Protein AF-A0A9E4BF92-F1 (afdb_monomer_lite)

Radius of gyration: 32.18 Å; chains: 1; bounding box: 69×62×88 Å

Secondary structure (DSSP, 8-state):
--TTTTHHHHHHHHHHHHHHHHHHHHTT----SSSHHHHHHHHHHH-SS-SSSEETTT-TT-HHHHHHH-SS-SSEE-GGGTS----------TTGGGTT-PPPTTPPPPP-EEEETTEEEEEEEGGGGTTTS----------

pLDDT: mean 71.14, std 16.0, range [42.53, 89.69]

Structure (mmCIF, N/CA/C/O backbone):
data_AF-A0A9E4BF92-F1
#
_entry.id   AF-A0A9E4BF92-F1
#
loop_
_atom_site.group_PDB
_atom_site.id
_atom_site.type_symbol
_atom_site.label_atom_id
_atom_site.label_alt_id
_atom_site.label_comp_id
_atom_site.label_asym_id
_atom_site.label_entity_id
_atom_site.label_seq_id
_atom_site.pdbx_PDB_ins_code
_atom_site.Cartn_x
_atom_site.Cartn_y
_atom_site.Cartn_z
_atom_site.occupancy
_atom_site.B_iso_or_equiv
_atom_site.auth_seq_id
_atom_site.auth_comp_id
_atom_site.auth_asym_id
_atom_site.auth_atom_id
_atom_site.pdbx_PDB_model_num
ATOM 1 N N . MET A 1 1 ? -40.062 -44.541 51.521 1.00 47.69 1 MET A N 1
ATOM 2 C CA . MET A 1 1 ? -38.608 -44.287 51.650 1.00 47.69 1 MET A CA 1
ATOM 3 C C . MET A 1 1 ? -37.939 -44.064 50.274 1.00 47.69 1 MET A C 1
ATOM 5 O O . MET A 1 1 ? -36.895 -44.632 50.015 1.00 47.69 1 MET A O 1
ATOM 9 N N . ILE A 1 2 ? -38.533 -43.262 49.364 1.00 48.50 2 ILE A N 1
ATOM 10 C CA . ILE A 1 2 ? -38.056 -43.114 47.957 1.00 48.50 2 ILE A CA 1
ATOM 11 C C . ILE A 1 2 ? -37.863 -41.632 47.539 1.00 48.50 2 ILE A C 1
ATOM 13 O O . ILE A 1 2 ? -37.319 -41.336 46.482 1.00 48.50 2 ILE A O 1
ATOM 17 N N . ARG A 1 3 ? -38.213 -40.654 48.388 1.00 45.03 3 ARG A N 1
ATOM 18 C CA . ARG A 1 3 ? -38.127 -39.218 48.039 1.00 45.03 3 ARG A CA 1
ATOM 19 C C . ARG A 1 3 ? -36.751 -38.567 48.244 1.00 45.03 3 ARG A C 1
ATOM 21 O O . ARG A 1 3 ? -36.560 -37.437 47.820 1.00 45.03 3 ARG A O 1
ATOM 28 N N . PHE A 1 4 ? -35.785 -39.280 48.825 1.00 42.66 4 PHE A N 1
ATOM 29 C CA . PHE A 1 4 ? -34.439 -38.748 49.085 1.00 42.66 4 PHE A CA 1
ATOM 30 C C . PHE A 1 4 ? -33.448 -38.952 47.925 1.00 42.66 4 PHE A C 1
ATOM 32 O O . PHE A 1 4 ? -32.479 -38.210 47.808 1.00 42.66 4 PHE A O 1
ATOM 39 N N . PHE A 1 5 ? -33.701 -39.908 47.023 1.00 45.22 5 PHE A N 1
ATOM 40 C CA . PHE A 1 5 ? -32.752 -40.265 45.956 1.00 45.22 5 PHE A CA 1
ATOM 41 C C . PHE A 1 5 ? -32.860 -39.409 44.683 1.00 45.22 5 PHE A C 1
ATOM 43 O O . PHE A 1 5 ? -31.937 -39.404 43.872 1.00 45.22 5 PHE A O 1
ATOM 50 N N . HIS A 1 6 ? -33.955 -38.662 44.502 1.00 46.09 6 HIS A N 1
ATOM 51 C CA . HIS A 1 6 ? -34.144 -37.797 43.328 1.00 46.09 6 HIS A CA 1
ATOM 52 C C . HIS A 1 6 ? -33.484 -36.418 43.477 1.00 46.09 6 HIS A C 1
ATOM 54 O O . HIS A 1 6 ? -33.085 -35.819 42.483 1.00 46.09 6 HIS A O 1
ATOM 60 N N . CYS A 1 7 ? -33.308 -35.937 44.711 1.00 42.53 7 CYS A N 1
ATOM 61 C CA . CYS A 1 7 ? -32.699 -34.631 44.979 1.00 42.53 7 CYS A CA 1
ATOM 62 C C . CYS A 1 7 ? -31.172 -34.645 44.757 1.00 42.53 7 CYS A C 1
ATOM 64 O O . CYS A 1 7 ? -30.584 -33.642 44.367 1.00 42.53 7 CYS A O 1
ATOM 66 N N . LEU A 1 8 ? -30.531 -35.809 44.926 1.00 45.72 8 LEU A N 1
ATOM 67 C CA . LEU A 1 8 ? -29.076 -35.955 44.807 1.00 45.72 8 LEU A CA 1
ATOM 68 C C . LEU A 1 8 ? -28.586 -36.166 43.359 1.00 45.72 8 LEU A C 1
ATOM 70 O O . LEU A 1 8 ? -27.411 -35.961 43.077 1.00 45.72 8 LEU A O 1
ATOM 74 N N . ARG A 1 9 ? -29.466 -36.569 42.428 1.00 50.75 9 ARG A N 1
ATOM 75 C CA . ARG A 1 9 ? -29.106 -36.772 41.009 1.00 50.75 9 ARG A CA 1
ATOM 76 C C . ARG A 1 9 ? -29.221 -35.508 40.151 1.00 50.75 9 ARG A C 1
ATOM 78 O O . ARG A 1 9 ? -28.502 -35.406 39.163 1.00 50.75 9 ARG A O 1
ATOM 85 N N . LEU A 1 10 ? -30.066 -34.544 40.530 1.00 50.16 10 LEU A N 1
ATOM 86 C CA . LEU A 1 10 ? -30.192 -33.272 39.804 1.00 50.16 10 LEU A CA 1
ATOM 87 C C . LEU A 1 10 ? -28.998 -32.331 40.033 1.00 50.16 10 LEU A C 1
ATOM 89 O O . LEU A 1 10 ? -28.633 -31.590 39.124 1.00 50.16 10 LEU A O 1
ATOM 93 N N . SER A 1 11 ? -28.362 -32.373 41.209 1.00 55.19 11 SER A N 1
ATOM 94 C CA . SER A 1 11 ? -27.211 -31.510 41.502 1.00 55.19 11 SER A CA 1
ATOM 95 C C . SER A 1 11 ? -25.978 -31.907 40.685 1.00 55.19 11 SER A C 1
ATOM 97 O O . SER A 1 11 ? -25.337 -31.045 40.095 1.00 55.19 11 SER A O 1
ATOM 99 N N . ALA A 1 12 ? -25.680 -33.203 40.562 1.00 55.03 12 ALA A N 1
ATOM 100 C CA . ALA A 1 12 ? -24.482 -33.682 39.870 1.00 55.03 12 ALA A CA 1
ATOM 101 C C . ALA A 1 12 ? -24.448 -33.331 38.367 1.00 55.03 12 ALA A C 1
ATOM 103 O O . ALA A 1 12 ? -23.385 -33.021 37.836 1.00 55.03 12 ALA A O 1
ATOM 104 N N . ILE A 1 13 ? -25.600 -33.330 37.684 1.00 58.78 13 ILE A N 1
ATOM 105 C CA . ILE A 1 13 ? -25.685 -33.019 36.245 1.00 58.78 13 ILE A CA 1
ATOM 106 C C . ILE A 1 13 ? -25.477 -31.516 35.990 1.00 58.78 13 ILE A C 1
ATOM 108 O O . ILE A 1 13 ? -24.802 -31.146 35.030 1.00 58.78 13 ILE A O 1
ATOM 112 N N . ALA A 1 14 ? -25.973 -30.652 36.883 1.00 56.19 14 ALA A N 1
ATOM 113 C CA . ALA A 1 14 ? -25.788 -29.202 36.784 1.00 56.19 14 ALA A CA 1
ATOM 114 C C . ALA A 1 14 ? -24.321 -28.766 36.980 1.00 56.19 14 ALA A C 1
ATOM 116 O O . ALA A 1 14 ? -23.873 -27.801 36.364 1.00 56.19 14 ALA A O 1
ATOM 117 N N . PHE A 1 15 ? -23.538 -29.485 37.792 1.00 55.38 15 PHE A N 1
ATOM 118 C CA . PHE A 1 15 ? -22.118 -29.167 37.998 1.00 55.38 15 PHE A CA 1
ATOM 119 C C . PHE A 1 15 ? -21.231 -29.554 36.806 1.00 55.38 15 PHE A C 1
ATOM 121 O O . PHE A 1 15 ? -20.287 -28.831 36.485 1.00 55.38 15 PHE A O 1
ATOM 128 N N . VAL A 1 16 ? -21.548 -30.649 36.108 1.00 60.41 16 VAL A N 1
ATOM 129 C CA . VAL A 1 16 ? -20.784 -31.083 34.924 1.00 60.41 16 VAL A CA 1
ATOM 130 C C . VAL A 1 16 ? -21.014 -30.139 33.738 1.00 60.41 16 VAL A C 1
ATOM 132 O O . VAL A 1 16 ? -20.064 -29.821 33.026 1.00 60.41 16 VAL A O 1
ATOM 135 N N . SER A 1 17 ? -22.229 -29.607 33.553 1.00 60.22 17 SER A N 1
ATOM 136 C CA . SER A 1 17 ? -22.501 -28.639 32.478 1.00 60.22 17 SER A CA 1
ATOM 137 C C . SER A 1 17 ? -21.774 -27.305 32.673 1.00 60.22 17 SER A C 1
ATOM 139 O O . SER A 1 17 ? -21.301 -26.717 31.702 1.00 60.22 17 SER A O 1
ATOM 141 N N . ILE A 1 18 ? -21.631 -26.841 33.919 1.00 60.59 18 ILE A N 1
ATOM 142 C CA . ILE A 1 18 ? -20.922 -25.590 34.246 1.00 60.59 18 ILE A CA 1
ATOM 143 C C . ILE A 1 18 ? -19.413 -25.719 33.973 1.00 60.59 18 ILE A C 1
ATOM 145 O O . ILE A 1 18 ? -18.794 -24.773 33.490 1.00 60.59 18 ILE A O 1
ATOM 149 N N . MET A 1 19 ? -18.829 -26.895 34.217 1.00 58.06 19 MET A N 1
ATOM 150 C CA . MET A 1 19 ? -17.405 -27.156 33.962 1.00 58.06 19 MET A CA 1
ATOM 151 C C . MET A 1 19 ? -17.067 -27.295 32.469 1.00 58.06 19 MET A C 1
ATOM 153 O O . MET A 1 19 ? -15.952 -26.989 32.061 1.00 58.06 19 MET A O 1
ATOM 157 N N . ILE A 1 20 ? -18.019 -27.711 31.627 1.00 58.69 20 ILE A N 1
ATOM 158 C CA . ILE A 1 20 ? -17.803 -27.795 30.171 1.00 58.69 20 ILE A CA 1
ATOM 159 C C . ILE A 1 20 ? -17.969 -26.416 29.509 1.00 58.69 20 ILE A C 1
ATOM 161 O O . ILE A 1 20 ? -17.192 -26.073 28.617 1.00 58.69 20 ILE A O 1
ATOM 165 N N . LEU A 1 21 ? -18.912 -25.584 29.978 1.00 53.78 21 LEU A N 1
ATOM 166 C CA . LEU A 1 21 ? -19.039 -24.189 29.528 1.00 53.78 21 LEU A CA 1
ATOM 167 C C . LEU A 1 21 ? -17.815 -23.339 29.900 1.00 53.78 21 LEU A C 1
ATOM 169 O O . LEU A 1 21 ? -17.412 -22.484 29.113 1.00 53.78 21 LEU A O 1
ATOM 173 N N . SER A 1 22 ? -17.188 -23.581 31.055 1.00 55.59 22 SER A N 1
ATOM 174 C CA . SER A 1 22 ? -15.971 -22.856 31.434 1.00 55.59 22 SER A CA 1
ATOM 175 C C . SER A 1 22 ? -14.766 -23.254 30.575 1.00 55.59 22 SER A C 1
ATOM 177 O O . SER A 1 22 ? -14.014 -22.370 30.173 1.00 55.59 22 SER A O 1
ATOM 179 N N . SER A 1 23 ? -14.616 -24.533 30.204 1.00 50.97 23 SER A N 1
ATOM 180 C CA . SER A 1 23 ? -13.563 -24.981 29.277 1.00 50.97 23 SER A CA 1
ATOM 181 C C . SER A 1 23 ? -13.755 -24.476 27.844 1.00 50.97 23 SER A C 1
ATOM 183 O O . SER A 1 23 ? -12.768 -24.112 27.209 1.00 50.97 23 SER A O 1
ATOM 185 N N . PHE A 1 24 ? -14.994 -24.382 27.344 1.00 51.22 24 PHE A N 1
ATOM 186 C CA . PHE A 1 24 ? -15.267 -23.741 26.048 1.00 51.22 24 PHE A CA 1
ATOM 187 C C . PHE A 1 24 ? -15.016 -22.224 26.085 1.00 51.22 24 PHE A C 1
ATOM 189 O O . PHE A 1 24 ? -14.568 -21.652 25.096 1.00 51.22 24 PHE A O 1
ATOM 196 N N . CYS A 1 25 ? -15.227 -21.575 27.236 1.00 46.66 25 CYS A N 1
ATOM 197 C CA . CYS A 1 25 ? -14.964 -20.145 27.418 1.00 46.66 25 CYS A CA 1
ATOM 198 C C . CYS A 1 25 ? -13.477 -19.819 27.679 1.00 46.66 25 CYS A C 1
ATOM 200 O O . CYS A 1 25 ? -13.057 -18.676 27.495 1.00 46.66 25 CYS A O 1
ATOM 202 N N . TYR A 1 26 ? -12.661 -20.795 28.098 1.00 46.62 26 TYR A N 1
ATOM 203 C CA . TYR A 1 26 ? -11.237 -20.575 28.389 1.00 46.62 26 TYR A CA 1
ATOM 204 C C . TYR A 1 26 ? -10.349 -20.571 27.133 1.00 46.62 26 TYR A C 1
ATOM 206 O O . TYR A 1 26 ? -9.211 -20.112 27.180 1.00 46.62 26 TYR A O 1
ATOM 214 N N . ALA A 1 27 ? -10.864 -21.046 25.997 1.00 47.00 27 ALA A N 1
ATOM 215 C CA . ALA A 1 27 ? -10.114 -21.178 24.748 1.00 47.00 27 ALA A CA 1
ATOM 216 C C . ALA A 1 27 ? -10.077 -19.899 23.881 1.00 47.00 27 ALA A C 1
ATOM 218 O O . ALA A 1 27 ? -9.736 -19.982 22.705 1.00 47.00 27 ALA A O 1
ATOM 219 N N . GLN A 1 28 ? -10.412 -18.720 24.426 1.00 49.56 28 GLN A N 1
ATOM 220 C CA . GLN A 1 28 ? -10.478 -17.478 23.639 1.00 49.56 28 GLN A CA 1
ATOM 221 C C . GLN A 1 28 ? -9.901 -16.232 24.337 1.00 49.56 28 GLN A C 1
ATOM 223 O O . GLN A 1 28 ? -10.400 -15.124 24.175 1.00 49.56 28 GLN A O 1
ATOM 228 N N . ARG A 1 29 ? -8.821 -16.385 25.111 1.00 49.38 29 ARG A N 1
ATOM 229 C CA . ARG A 1 29 ? -8.048 -15.247 25.645 1.00 49.38 29 ARG A CA 1
ATOM 230 C C . ARG A 1 29 ? -6.552 -15.483 25.487 1.00 49.38 29 ARG A C 1
ATOM 232 O O . ARG A 1 29 ? -5.930 -15.924 26.448 1.00 49.38 29 ARG A O 1
ATOM 239 N N . ASN A 1 30 ? -5.974 -15.240 24.307 1.00 50.62 30 ASN A N 1
ATOM 240 C CA . ASN A 1 30 ? -4.519 -15.039 24.220 1.00 50.62 30 ASN A CA 1
ATOM 241 C C . ASN A 1 30 ? -4.010 -14.541 22.852 1.00 50.62 30 ASN A C 1
ATOM 243 O O . ASN A 1 30 ? -3.344 -15.296 22.151 1.00 50.62 30 ASN A O 1
ATOM 247 N N . ILE A 1 31 ? -4.253 -13.280 22.470 1.00 50.75 31 ILE A N 1
ATOM 248 C CA . ILE A 1 31 ? -3.450 -12.616 21.418 1.00 50.75 31 ILE A CA 1
ATOM 249 C C . ILE A 1 31 ? -3.323 -11.112 21.712 1.00 50.75 31 ILE A C 1
ATOM 251 O O . ILE A 1 31 ? -3.761 -10.280 20.941 1.00 50.75 31 ILE A O 1
ATOM 255 N N . GLU A 1 32 ? -2.734 -10.704 22.834 1.00 55.62 32 GLU A N 1
ATOM 256 C CA . GLU A 1 32 ? -2.508 -9.267 23.059 1.00 55.62 32 GLU A CA 1
ATOM 257 C C . GLU A 1 32 ? -1.124 -9.032 23.629 1.00 55.62 32 GLU A C 1
ATOM 259 O O . GLU A 1 32 ? -0.845 -9.297 24.793 1.00 55.62 32 GLU A O 1
ATOM 264 N N . GLY A 1 33 ? -0.211 -8.564 22.785 1.00 53.72 33 GLY A N 1
ATOM 265 C CA . GLY A 1 33 ? 1.134 -8.281 23.274 1.00 53.72 33 GLY A CA 1
ATOM 266 C C . GLY A 1 33 ? 1.981 -7.338 22.444 1.00 53.72 33 GLY A C 1
ATOM 267 O O . GLY A 1 33 ? 3.161 -7.209 22.740 1.00 53.72 33 GLY A O 1
ATOM 268 N N . ARG A 1 34 ? 1.453 -6.683 21.403 1.00 53.47 34 ARG A N 1
ATOM 269 C CA . ARG A 1 34 ? 2.226 -5.644 20.687 1.00 53.47 34 ARG A CA 1
ATOM 270 C C . ARG A 1 34 ? 1.410 -4.673 19.840 1.00 53.47 34 ARG A C 1
ATOM 272 O O . ARG A 1 34 ? 1.924 -3.607 19.528 1.00 53.47 34 ARG A O 1
ATOM 279 N N . TYR A 1 35 ? 0.172 -5.019 19.487 1.00 56.72 35 TYR A N 1
ATOM 280 C CA . TYR A 1 35 ? -0.673 -4.198 18.612 1.00 56.72 35 TYR A CA 1
ATOM 281 C C . TYR A 1 35 ? -1.760 -3.393 19.336 1.00 56.72 35 TYR A C 1
ATOM 283 O O . TYR A 1 35 ? -2.273 -2.444 18.750 1.00 56.72 35 TYR A O 1
ATOM 291 N N . ALA A 1 36 ? -2.041 -3.706 20.608 1.00 63.53 36 ALA A N 1
ATOM 292 C CA . ALA A 1 36 ? -3.048 -3.015 21.420 1.00 63.53 36 ALA A CA 1
ATOM 293 C C . ALA A 1 36 ? -2.842 -1.491 21.431 1.00 63.53 36 ALA A C 1
ATOM 295 O O . ALA A 1 36 ? -3.763 -0.745 21.153 1.00 63.53 36 ALA A O 1
ATOM 296 N N . GLN A 1 37 ? -1.597 -1.023 21.571 1.00 71.38 37 GLN A N 1
ATOM 297 C CA . GLN A 1 37 ? -1.304 0.415 21.654 1.00 71.38 37 GLN A CA 1
ATOM 298 C C . GLN A 1 37 ? -1.717 1.223 20.410 1.00 71.38 37 GLN A C 1
ATOM 300 O O . GLN A 1 37 ? -2.081 2.389 20.529 1.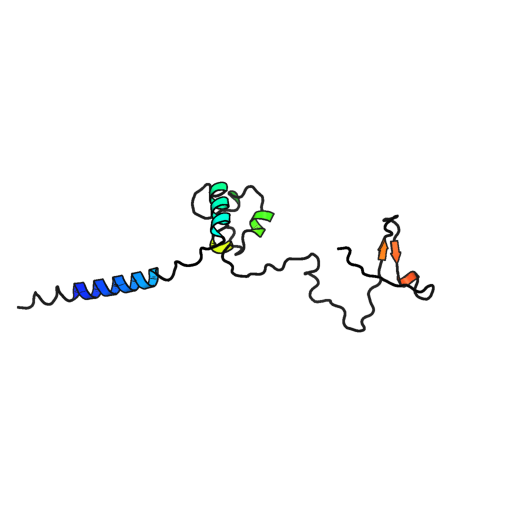00 71.38 37 GLN A O 1
ATOM 305 N N . VAL A 1 38 ? -1.629 0.640 19.207 1.00 77.75 38 VAL A N 1
ATOM 306 C CA . VAL A 1 38 ? -2.029 1.330 17.966 1.00 77.75 38 VAL A CA 1
ATOM 307 C C . VAL A 1 38 ? -3.543 1.283 17.808 1.00 77.75 38 VAL A C 1
ATOM 309 O O . VAL A 1 38 ? -4.147 2.275 17.411 1.00 77.75 38 VAL A O 1
ATOM 312 N N . TRP A 1 39 ? -4.142 0.142 18.140 1.00 83.62 39 TRP A N 1
ATOM 313 C CA . TRP A 1 39 ? -5.583 -0.056 18.108 1.00 83.62 39 TRP A CA 1
ATOM 314 C C . TRP A 1 39 ? -6.313 0.880 19.079 1.00 83.62 39 TRP A C 1
ATOM 316 O O . TRP A 1 39 ? -7.206 1.605 18.649 1.00 83.62 39 TRP A O 1
ATOM 326 N N . ASP A 1 40 ? -5.855 0.961 20.329 1.00 84.94 40 ASP A N 1
ATOM 327 C CA . ASP A 1 40 ? -6.424 1.826 21.369 1.00 84.94 40 ASP A CA 1
ATOM 328 C C . ASP A 1 40 ? -6.447 3.295 20.924 1.00 84.94 40 ASP A C 1
ATOM 330 O O . ASP A 1 40 ? -7.465 3.972 21.043 1.00 84.94 40 ASP A O 1
ATOM 334 N N . PHE A 1 41 ? -5.352 3.771 20.319 1.00 84.50 41 PHE A N 1
ATOM 335 C CA . PHE A 1 41 ? -5.267 5.133 19.789 1.00 84.50 41 PHE A CA 1
ATOM 336 C C . PHE A 1 41 ? -6.221 5.383 18.611 1.00 84.50 41 PHE A C 1
ATOM 338 O O . PHE A 1 41 ? -6.730 6.493 18.450 1.00 84.50 41 PHE A O 1
ATOM 345 N N . LEU A 1 42 ? -6.433 4.389 17.742 1.00 85.19 42 LEU A N 1
ATOM 346 C CA . LEU A 1 42 ? -7.370 4.527 16.627 1.00 85.19 42 LEU A CA 1
ATOM 347 C C . LEU A 1 42 ? -8.814 4.574 17.126 1.00 85.19 42 LEU A C 1
ATOM 349 O O . LEU A 1 42 ? -9.559 5.445 16.688 1.00 85.19 42 LEU A O 1
ATOM 353 N N . VAL A 1 43 ? -9.182 3.674 18.037 1.00 87.81 43 VAL A N 1
ATOM 354 C CA . VAL A 1 43 ? -10.527 3.611 18.622 1.00 87.81 43 VAL A CA 1
ATOM 355 C C . VAL A 1 43 ? -10.832 4.898 19.380 1.00 87.81 43 VAL A C 1
ATOM 357 O O . VAL A 1 43 ? -11.833 5.541 19.101 1.00 87.81 43 VAL A O 1
ATOM 360 N N . GLU A 1 44 ? -9.928 5.364 20.246 1.00 87.19 44 GLU A N 1
ATOM 361 C CA . GLU A 1 44 ? -10.117 6.620 20.986 1.00 87.19 44 GLU A CA 1
ATOM 362 C C . GLU A 1 44 ? -10.359 7.826 20.064 1.00 87.19 44 GLU A C 1
ATOM 364 O O . GLU A 1 44 ? -11.063 8.768 20.429 1.00 87.19 44 GLU A O 1
ATOM 369 N N . LYS A 1 45 ? -9.770 7.802 18.867 1.00 87.69 45 LYS A N 1
ATOM 370 C CA . LYS A 1 45 ? -9.810 8.929 17.942 1.00 87.69 45 LYS A CA 1
ATOM 371 C C . LYS A 1 45 ? -10.958 8.883 16.933 1.00 87.69 45 LYS A C 1
ATOM 373 O O . LYS A 1 45 ? -11.387 9.951 16.509 1.00 87.69 45 LYS A O 1
ATOM 378 N N . TYR A 1 46 ? -11.380 7.696 16.507 1.00 86.88 46 TYR A N 1
ATOM 379 C CA . TYR A 1 46 ? -12.295 7.521 15.373 1.00 86.88 46 TYR A CA 1
ATOM 380 C C . TYR A 1 46 ? -13.562 6.732 15.715 1.00 86.88 46 TYR A C 1
ATOM 382 O O . TYR A 1 46 ? -14.533 6.843 14.981 1.00 86.88 46 TYR A O 1
ATOM 390 N N . ASP A 1 47 ? -13.593 5.954 16.800 1.00 87.50 47 ASP A N 1
ATOM 391 C CA . ASP A 1 47 ? -14.788 5.198 17.197 1.00 87.50 47 ASP A CA 1
ATOM 392 C C . ASP A 1 47 ? -15.797 6.122 17.909 1.00 87.50 47 ASP A C 1
ATOM 394 O O . ASP A 1 47 ? -15.853 6.211 19.141 1.00 87.50 47 ASP A O 1
ATOM 398 N N . GLU A 1 48 ? -16.572 6.874 17.120 1.00 86.69 48 GLU A N 1
ATOM 399 C CA . GLU A 1 48 ? -17.598 7.789 17.632 1.00 86.69 48 GLU A CA 1
ATOM 400 C C . GLU A 1 48 ? -18.757 7.042 18.301 1.00 86.69 48 GLU A C 1
ATOM 402 O O . GLU A 1 48 ? -19.296 7.494 19.320 1.00 86.69 48 GLU A O 1
ATOM 407 N N . ASN A 1 49 ? -19.141 5.894 17.737 1.00 86.31 49 ASN A N 1
ATOM 408 C CA . ASN A 1 49 ? -20.297 5.122 18.178 1.00 86.31 49 ASN A CA 1
ATOM 409 C C . ASN A 1 49 ? -19.975 4.137 19.330 1.00 86.31 49 ASN A C 1
ATOM 411 O O . ASN A 1 49 ? -20.898 3.647 19.989 1.00 86.31 49 ASN A O 1
ATOM 415 N N . LYS A 1 50 ? -18.685 3.918 19.625 1.00 85.62 50 LYS A N 1
ATOM 416 C CA . LYS A 1 50 ? -18.140 3.060 20.692 1.00 85.62 50 LYS A CA 1
ATOM 417 C C . LYS A 1 50 ? -18.533 1.595 20.572 1.00 85.62 50 LYS A C 1
ATOM 419 O O . LYS A 1 50 ? -18.741 0.917 21.584 1.00 85.62 50 LYS A O 1
ATOM 424 N N . ASP A 1 51 ? -18.663 1.102 19.351 1.00 84.38 51 ASP A N 1
ATOM 425 C CA . ASP A 1 51 ? -19.024 -0.283 19.079 1.00 84.38 51 ASP A CA 1
ATOM 426 C C . ASP A 1 51 ? -17.803 -1.212 18.941 1.00 84.38 51 ASP A C 1
ATOM 428 O O . ASP A 1 51 ? -17.972 -2.425 18.762 1.00 84.38 51 ASP A O 1
ATOM 432 N N . GLY A 1 52 ? -16.587 -0.665 19.077 1.00 84.06 52 GLY A N 1
ATOM 433 C CA . GLY A 1 52 ? -15.338 -1.416 19.028 1.00 84.06 52 GLY A CA 1
ATOM 434 C C . GLY A 1 52 ? -14.879 -1.770 17.612 1.00 84.06 52 GLY A C 1
ATOM 435 O O . GLY A 1 52 ? -14.027 -2.648 17.457 1.00 84.06 52 GLY A O 1
ATOM 436 N N . LYS A 1 53 ? -15.426 -1.119 16.582 1.00 89.25 53 LYS A N 1
ATOM 437 C CA . LYS A 1 53 ? -14.940 -1.159 15.198 1.00 89.25 53 LYS A CA 1
ATOM 438 C C . LYS A 1 53 ? -15.018 0.242 14.594 1.00 89.25 53 LYS A C 1
ATOM 440 O O . LYS A 1 53 ? -15.827 1.057 14.996 1.00 89.25 53 LYS A O 1
ATOM 445 N N . ILE A 1 54 ? -14.161 0.530 13.619 1.00 88.31 54 ILE A N 1
ATOM 446 C CA . ILE A 1 54 ? -14.189 1.821 12.917 1.00 88.31 54 ILE A CA 1
ATOM 447 C C . ILE A 1 54 ? -14.724 1.572 11.517 1.00 88.31 54 ILE A C 1
ATOM 449 O O . ILE A 1 54 ? -14.103 0.855 10.724 1.00 88.31 54 ILE A O 1
ATOM 453 N N . SER A 1 55 ? -15.885 2.144 11.222 1.00 88.88 55 SER A N 1
ATOM 454 C CA . SER A 1 55 ? -16.466 2.129 9.886 1.00 88.88 55 SER A CA 1
ATOM 455 C C . SER A 1 55 ? -15.773 3.131 8.961 1.00 88.88 55 SER A C 1
ATOM 457 O O . SER A 1 55 ? -15.023 4.015 9.379 1.00 88.88 55 SER A O 1
ATOM 459 N N . LYS A 1 56 ? -16.027 2.994 7.660 1.00 86.19 56 LYS A N 1
ATOM 460 C CA . LYS A 1 56 ? -15.501 3.917 6.652 1.00 86.19 56 LYS A CA 1
ATOM 461 C C . LYS A 1 56 ? -15.975 5.359 6.876 1.00 86.19 56 LYS A C 1
ATOM 463 O O . LYS A 1 56 ? -15.203 6.286 6.651 1.00 86.19 56 LYS A O 1
ATOM 468 N N . ASP A 1 57 ? -17.211 5.527 7.338 1.00 86.81 57 ASP A N 1
ATOM 469 C CA . ASP A 1 57 ? -17.822 6.840 7.567 1.00 86.81 57 ASP A CA 1
ATOM 470 C C . ASP A 1 57 ? -17.218 7.548 8.793 1.00 86.81 57 ASP A C 1
ATOM 472 O O . ASP A 1 57 ? -17.128 8.771 8.819 1.00 86.81 57 ASP A O 1
ATOM 476 N N . GLU A 1 58 ? -16.726 6.777 9.764 1.00 85.00 58 GLU A N 1
ATOM 477 C CA . GLU A 1 58 ? -16.038 7.264 10.969 1.00 85.00 58 GLU A CA 1
ATOM 478 C C . GLU A 1 58 ? -14.557 7.610 10.720 1.00 85.00 58 GLU A C 1
ATOM 480 O O . GLU A 1 58 ? -13.892 8.235 11.547 1.00 85.00 58 GLU A O 1
ATOM 485 N N . TYR A 1 59 ? -14.002 7.223 9.566 1.00 86.81 59 TYR A N 1
ATOM 486 C CA . TYR A 1 59 ? -12.586 7.400 9.261 1.00 86.81 59 TYR A CA 1
ATOM 487 C C . TYR A 1 59 ? -12.314 8.591 8.328 1.00 86.81 59 TYR A C 1
ATOM 489 O O . TYR A 1 59 ? -12.172 8.464 7.112 1.00 86.81 59 TYR A O 1
ATOM 497 N N . GLU A 1 60 ? -12.105 9.769 8.915 1.00 83.56 60 GLU A N 1
ATOM 498 C CA . GLU A 1 60 ? -11.945 11.039 8.180 1.00 83.56 60 GLU A CA 1
ATOM 499 C C . GLU A 1 60 ? -10.667 11.163 7.319 1.00 83.56 60 GLU A C 1
ATOM 501 O O . GLU A 1 60 ? -10.529 12.090 6.520 1.00 83.56 60 GLU A O 1
ATOM 506 N N . ARG A 1 61 ? -9.682 10.263 7.466 1.00 78.06 61 ARG A N 1
ATOM 507 C CA . ARG A 1 61 ? -8.389 10.340 6.742 1.00 78.06 61 ARG A CA 1
ATOM 508 C C . ARG A 1 61 ? -8.439 9.808 5.303 1.00 78.06 61 ARG A C 1
ATOM 510 O O . ARG A 1 61 ? -7.410 9.815 4.621 1.00 78.06 61 ARG A O 1
ATOM 517 N N . GLY A 1 62 ? -9.610 9.366 4.849 1.00 81.88 62 GLY A N 1
ATOM 518 C CA . GLY A 1 62 ? -9.882 9.008 3.462 1.00 81.88 62 GLY A CA 1
ATOM 519 C C . GLY A 1 62 ? -9.740 7.522 3.123 1.00 81.88 62 GLY A C 1
ATOM 520 O O . GLY A 1 62 ? -8.987 6.761 3.744 1.00 81.88 62 GLY A O 1
ATOM 521 N N . ASP A 1 63 ? -10.460 7.146 2.067 1.00 81.38 63 ASP A N 1
ATOM 522 C CA . ASP A 1 63 ? -10.701 5.777 1.601 1.00 81.38 63 ASP A CA 1
ATOM 523 C C . ASP A 1 63 ? -9.432 4.975 1.306 1.00 81.38 63 ASP A C 1
ATOM 525 O O . ASP A 1 63 ? -9.359 3.787 1.613 1.00 81.38 63 ASP A O 1
ATOM 529 N N . GLU A 1 64 ? -8.409 5.607 0.727 1.00 82.25 64 GLU A N 1
ATOM 530 C CA . GLU A 1 64 ? -7.158 4.921 0.382 1.00 82.25 64 GLU A CA 1
ATOM 531 C C . GLU A 1 64 ? -6.394 4.461 1.626 1.00 82.25 64 GLU A C 1
ATOM 533 O O . GLU A 1 64 ? -5.792 3.385 1.642 1.00 82.25 64 GLU A O 1
ATOM 538 N N . THR A 1 65 ? -6.411 5.274 2.685 1.00 82.94 65 THR A N 1
ATOM 539 C CA . THR A 1 65 ? -5.746 4.938 3.947 1.00 82.94 65 THR A CA 1
ATOM 540 C C . THR A 1 65 ? -6.554 3.886 4.700 1.00 82.94 65 THR A C 1
ATOM 542 O O . THR A 1 65 ? -5.966 2.937 5.218 1.00 82.94 65 THR A O 1
ATOM 545 N N . PHE A 1 66 ? -7.885 3.993 4.679 1.00 87.44 66 PHE A N 1
ATOM 546 C CA . PHE A 1 66 ? -8.787 2.981 5.226 1.00 87.44 66 PHE A CA 1
ATOM 547 C C . PHE A 1 66 ? -8.553 1.614 4.576 1.00 87.44 66 PHE A C 1
ATOM 549 O O . PHE A 1 66 ? -8.235 0.643 5.257 1.00 87.44 66 PHE A O 1
ATOM 556 N N . ALA A 1 67 ? -8.566 1.564 3.241 1.00 85.25 67 ALA A N 1
ATOM 557 C CA . ALA A 1 67 ? -8.339 0.343 2.477 1.00 85.25 67 ALA A CA 1
ATOM 558 C C . ALA A 1 67 ? -6.947 -0.259 2.705 1.00 85.25 67 ALA A C 1
ATOM 560 O O . ALA A 1 67 ? -6.739 -1.431 2.412 1.00 85.25 67 ALA A O 1
ATOM 561 N N . ARG A 1 68 ? -5.967 0.505 3.208 1.00 83.31 68 ARG A N 1
ATOM 562 C CA . ARG A 1 68 ? -4.645 -0.014 3.606 1.00 83.31 68 ARG A CA 1
ATOM 563 C C . ARG A 1 68 ? -4.630 -0.602 5.015 1.00 83.31 68 ARG A C 1
ATOM 565 O O . ARG A 1 68 ? -3.778 -1.450 5.281 1.00 83.31 68 ARG A O 1
ATOM 572 N N . LEU A 1 69 ? -5.504 -0.126 5.896 1.00 82.94 69 LEU A N 1
ATOM 573 C CA . LEU A 1 69 ? -5.611 -0.564 7.286 1.00 82.94 69 LEU A CA 1
ATOM 574 C C . LEU A 1 69 ? -6.533 -1.777 7.426 1.00 82.94 69 LEU A C 1
ATOM 576 O O . LEU A 1 69 ? -6.178 -2.695 8.157 1.00 82.94 69 LEU A O 1
ATOM 580 N N . ASP A 1 70 ? -7.630 -1.807 6.670 1.00 86.88 70 ASP A N 1
ATOM 581 C CA . ASP A 1 70 ? -8.560 -2.933 6.579 1.00 86.88 70 ASP A CA 1
ATOM 582 C C . ASP A 1 70 ? -7.833 -4.107 5.911 1.00 86.88 70 ASP A C 1
ATOM 584 O O . ASP A 1 70 ? -7.545 -4.072 4.706 1.00 86.88 70 ASP A O 1
ATOM 588 N N . ARG A 1 71 ? -7.413 -5.105 6.694 1.00 82.56 71 ARG A N 1
ATOM 589 C CA . ARG A 1 71 ? -6.613 -6.231 6.191 1.00 82.56 71 ARG A CA 1
ATOM 590 C C . ARG A 1 71 ? -7.486 -7.385 5.745 1.00 82.56 71 ARG A C 1
ATOM 592 O O . ARG A 1 71 ? -7.108 -8.057 4.782 1.00 82.56 71 ARG A O 1
ATOM 599 N N . ASN A 1 72 ? -8.589 -7.625 6.442 1.00 82.38 72 ASN A N 1
ATOM 600 C CA . ASN A 1 72 ? -9.531 -8.692 6.126 1.00 82.38 72 ASN A CA 1
ATOM 601 C C . ASN A 1 72 ? -10.474 -8.318 4.957 1.00 82.38 72 ASN A C 1
ATOM 603 O O . ASN A 1 72 ? -10.995 -9.218 4.300 1.00 82.38 72 ASN A O 1
ATOM 607 N N . GLY A 1 73 ? -10.596 -7.030 4.620 1.00 83.75 73 GLY A N 1
ATOM 608 C CA . GLY A 1 73 ? -11.424 -6.520 3.531 1.00 83.75 73 GLY A CA 1
ATOM 609 C C . GLY A 1 73 ? -12.919 -6.533 3.844 1.00 83.75 73 GLY A C 1
ATOM 610 O O . GLY A 1 73 ? -13.716 -6.596 2.906 1.00 83.75 73 GLY A O 1
ATOM 611 N N . ASP A 1 74 ? -13.303 -6.551 5.121 1.00 83.94 74 ASP A N 1
ATOM 612 C CA . ASP A 1 74 ? -14.706 -6.611 5.538 1.00 83.94 74 ASP A CA 1
ATOM 613 C C . ASP A 1 74 ? -15.384 -5.231 5.608 1.00 83.94 74 ASP A C 1
ATOM 615 O O . ASP A 1 74 ? -16.596 -5.153 5.821 1.00 83.94 74 ASP A O 1
ATOM 619 N N . GLY A 1 75 ? -14.632 -4.153 5.352 1.00 86.62 75 GLY A N 1
ATOM 620 C CA . GLY A 1 75 ? -15.137 -2.785 5.378 1.00 86.62 75 GLY A CA 1
ATOM 621 C C . GLY A 1 75 ? -15.149 -2.148 6.768 1.00 86.62 75 GLY A C 1
ATOM 622 O O . GLY A 1 75 ? -15.693 -1.051 6.908 1.00 86.62 75 GLY A O 1
ATOM 623 N N . PHE A 1 76 ? -14.540 -2.790 7.768 1.00 88.88 76 PHE A N 1
ATOM 624 C CA . PHE A 1 76 ? -14.396 -2.286 9.130 1.00 88.88 76 PHE A CA 1
ATOM 625 C C . PHE A 1 76 ? -12.958 -2.472 9.619 1.00 88.88 76 PHE A C 1
ATOM 627 O O . PHE A 1 76 ? -12.323 -3.490 9.377 1.00 88.88 76 PHE A O 1
ATOM 634 N N . LEU A 1 77 ? -12.427 -1.494 10.355 1.00 88.31 77 LEU A N 1
ATOM 635 C CA . LEU A 1 77 ? -11.183 -1.711 11.092 1.00 88.31 77 LEU A CA 1
ATOM 636 C C . LEU A 1 77 ? -11.530 -2.341 12.430 1.00 88.31 77 LEU A C 1
ATOM 638 O O . LEU A 1 77 ? -12.298 -1.767 13.200 1.00 88.31 77 LEU A O 1
ATOM 642 N N . THR A 1 78 ? -10.943 -3.498 12.704 1.00 87.31 78 THR A N 1
ATOM 643 C CA . THR A 1 78 ? -11.094 -4.254 13.947 1.00 87.31 78 THR A CA 1
ATOM 644 C C . THR A 1 78 ? -9.727 -4.601 14.532 1.00 87.31 78 THR A C 1
ATOM 646 O O . THR A 1 78 ? -8.694 -4.521 13.862 1.00 87.31 78 THR A O 1
ATOM 649 N N . GLN A 1 79 ? -9.693 -5.050 15.786 1.00 83.44 79 GLN A N 1
ATOM 650 C CA . GLN A 1 79 ? -8.461 -5.542 16.409 1.00 83.44 79 GLN A CA 1
ATOM 651 C C . GLN A 1 79 ? -7.828 -6.704 15.612 1.00 83.44 79 GLN A C 1
ATOM 653 O O . GLN A 1 79 ? -6.602 -6.789 15.500 1.00 83.44 79 GLN A O 1
ATOM 658 N N . ASN A 1 80 ? -8.655 -7.530 14.959 1.00 78.75 80 ASN A N 1
ATOM 659 C CA . ASN A 1 80 ? -8.212 -8.655 14.131 1.00 78.75 80 ASN A CA 1
ATOM 660 C C . ASN A 1 80 ? -7.415 -8.220 12.886 1.00 78.75 80 ASN A C 1
ATOM 662 O O . ASN A 1 80 ? -6.601 -8.997 12.386 1.00 78.75 80 ASN A O 1
ATOM 666 N N . ASP A 1 81 ? -7.571 -6.979 12.410 1.00 81.62 81 ASP A N 1
ATOM 667 C CA . ASP A 1 81 ? -6.767 -6.438 11.303 1.00 81.62 81 ASP A CA 1
ATOM 668 C C . ASP A 1 81 ? -5.298 -6.220 11.691 1.00 81.62 81 ASP A C 1
ATOM 670 O O . ASP A 1 81 ? -4.408 -6.104 10.840 1.00 81.62 81 ASP A O 1
ATOM 674 N N . TRP A 1 82 ? -5.012 -6.221 12.991 1.00 75.88 82 TRP A N 1
ATOM 675 C CA . TRP A 1 82 ? -3.667 -6.100 13.536 1.00 75.88 82 TRP A CA 1
ATOM 676 C C . TRP A 1 82 ? -3.062 -7.454 13.911 1.00 75.88 82 TRP A C 1
ATOM 678 O O . TRP A 1 82 ? -1.836 -7.613 13.842 1.00 75.88 82 TRP A O 1
ATOM 688 N N . ASP A 1 83 ? -3.905 -8.455 14.168 1.00 68.44 83 ASP A N 1
ATOM 689 C CA . ASP A 1 83 ? -3.531 -9.832 14.481 1.00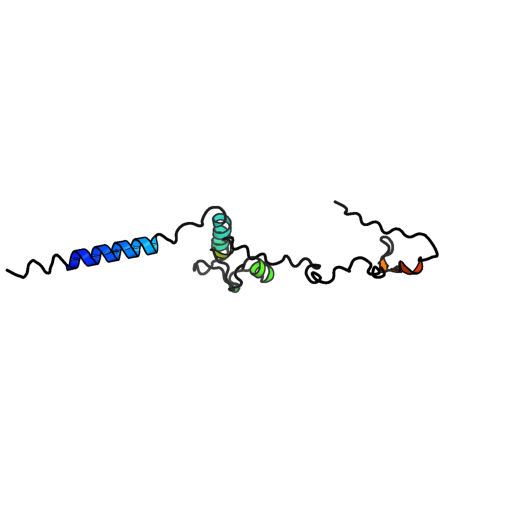 68.44 83 ASP A CA 1
ATOM 690 C C . ASP A 1 83 ? -3.144 -10.618 13.229 1.00 68.44 83 ASP A C 1
ATOM 692 O O . ASP A 1 83 ? -3.780 -11.577 12.821 1.00 68.44 83 ASP A O 1
ATOM 696 N N . GLY A 1 84 ? -2.031 -10.208 12.621 1.00 58.12 84 GLY A N 1
ATOM 697 C CA . GLY A 1 84 ? -0.985 -11.112 12.143 1.00 58.12 84 GLY A CA 1
ATOM 698 C C . GLY A 1 84 ? -1.316 -12.273 11.195 1.00 58.12 84 GLY A C 1
ATOM 699 O O . GLY A 1 84 ? -0.387 -13.028 10.894 1.00 58.12 84 GLY A O 1
ATOM 700 N N . VAL A 1 85 ? -2.528 -12.441 10.661 1.00 51.56 85 VAL A N 1
ATOM 701 C CA . VAL A 1 85 ? -2.745 -13.358 9.543 1.00 51.56 85 VAL A CA 1
ATOM 702 C C . VAL A 1 85 ? -2.039 -12.714 8.366 1.00 51.56 85 VAL A C 1
ATOM 704 O O . VAL A 1 85 ? -2.428 -11.667 7.853 1.00 51.56 85 VAL A O 1
ATOM 707 N N . ARG A 1 86 ? -0.903 -13.310 8.002 1.00 49.72 86 ARG A N 1
ATOM 708 C CA . ARG A 1 86 ? -0.010 -12.891 6.923 1.0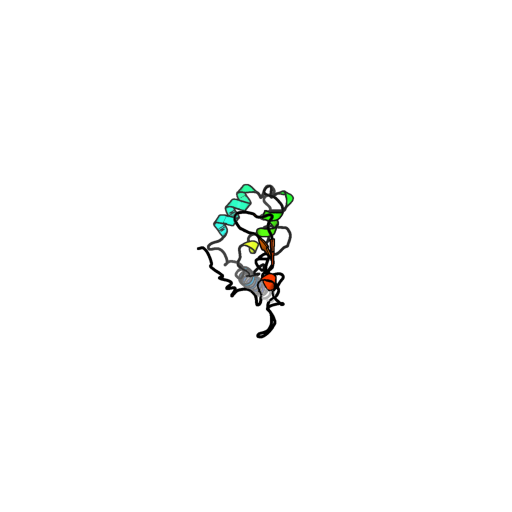0 49.72 86 ARG A CA 1
ATOM 709 C C . ARG A 1 86 ? -0.682 -13.104 5.564 1.00 49.72 86 ARG A C 1
ATOM 711 O O . ARG A 1 86 ? -0.128 -13.776 4.702 1.00 49.72 86 ARG A O 1
ATOM 718 N N . GLY A 1 87 ? -1.839 -12.497 5.337 1.00 50.25 87 GLY A N 1
ATOM 719 C CA . GLY A 1 87 ? -2.242 -12.099 4.005 1.00 50.25 87 GLY A CA 1
ATOM 720 C C . GLY A 1 87 ? -1.261 -11.022 3.582 1.00 50.25 87 GLY A C 1
ATOM 721 O O . GLY A 1 87 ? -1.481 -9.837 3.819 1.00 50.25 87 GLY A O 1
ATOM 722 N N . ARG A 1 88 ? -0.114 -11.424 3.022 1.00 49.94 88 ARG A N 1
ATOM 723 C CA . ARG A 1 88 ? 0.679 -10.515 2.202 1.00 49.94 88 ARG A CA 1
ATOM 724 C C . ARG A 1 88 ? -0.295 -10.006 1.145 1.00 49.94 88 ARG A C 1
ATOM 726 O O . ARG A 1 88 ? -0.500 -10.690 0.150 1.00 49.94 88 ARG A O 1
ATOM 733 N N . ARG A 1 89 ? -0.876 -8.817 1.327 1.00 51.09 89 ARG A N 1
ATOM 734 C CA . ARG A 1 89 ? -1.235 -8.016 0.164 1.00 51.09 89 ARG A CA 1
ATOM 735 C C . ARG A 1 89 ? 0.059 -7.957 -0.637 1.00 51.09 89 ARG A C 1
ATOM 737 O O . ARG A 1 89 ? 1.067 -7.506 -0.069 1.00 51.09 89 ARG A O 1
ATOM 744 N N . PRO A 1 90 ? 0.106 -8.500 -1.867 1.00 49.72 90 PRO A N 1
ATOM 745 C CA . PRO A 1 90 ? 1.246 -8.256 -2.721 1.00 49.72 90 PRO A CA 1
ATOM 746 C C . PRO A 1 90 ? 1.410 -6.747 -2.685 1.00 49.72 90 PRO A C 1
ATOM 748 O O . PRO A 1 90 ? 0.452 -6.009 -2.930 1.00 49.72 90 PRO A O 1
ATOM 751 N N . ARG A 1 91 ? 2.577 -6.264 -2.244 1.00 50.50 91 ARG A N 1
ATOM 752 C CA . ARG A 1 91 ? 2.926 -4.884 -2.542 1.00 50.50 91 ARG A CA 1
ATOM 753 C C . ARG A 1 91 ? 2.851 -4.862 -4.054 1.00 50.50 91 ARG A C 1
ATOM 755 O O . ARG A 1 91 ? 3.775 -5.375 -4.674 1.00 50.50 91 ARG A O 1
ATOM 762 N N . GLN A 1 92 ? 1.773 -4.319 -4.612 1.00 48.41 92 GLN A N 1
ATOM 763 C CA . GLN A 1 92 ? 1.709 -3.959 -6.014 1.00 48.41 92 GLN A CA 1
ATOM 764 C C . GLN A 1 92 ? 2.747 -2.858 -6.181 1.00 48.41 92 GLN A C 1
ATOM 766 O O . GLN A 1 92 ? 2.473 -1.663 -6.182 1.00 48.41 92 GLN A O 1
ATOM 771 N N . ARG A 1 93 ? 4.008 -3.289 -6.248 1.00 51.50 93 ARG A N 1
ATOM 772 C CA . ARG A 1 93 ? 5.052 -2.556 -6.919 1.00 51.50 93 ARG A CA 1
ATOM 773 C C . ARG A 1 93 ? 4.468 -2.321 -8.309 1.00 51.50 93 ARG A C 1
ATOM 775 O O . ARG A 1 93 ? 3.897 -3.255 -8.872 1.00 51.50 93 ARG A O 1
ATOM 782 N N . PRO A 1 94 ? 4.595 -1.130 -8.890 1.00 51.47 94 PRO A N 1
ATOM 783 C CA . PRO A 1 94 ? 4.174 -0.901 -10.268 1.00 51.47 94 PRO A CA 1
ATOM 784 C C . PRO A 1 94 ? 4.744 -1.923 -11.285 1.00 51.47 94 PRO A C 1
ATOM 786 O O . PRO A 1 94 ? 4.223 -2.015 -12.387 1.00 51.47 94 PRO A O 1
ATOM 789 N N . GLY A 1 95 ? 5.746 -2.739 -10.908 1.00 52.38 95 GLY A N 1
ATOM 790 C CA . GLY A 1 95 ? 6.254 -3.891 -11.670 1.00 52.38 95 GLY A CA 1
ATOM 791 C C . GLY A 1 95 ? 5.700 -5.287 -11.311 1.00 52.38 95 GLY A C 1
ATOM 792 O O . GLY A 1 95 ? 6.075 -6.252 -11.961 1.00 52.38 95 GLY A O 1
ATOM 793 N N . ASP A 1 96 ? 4.812 -5.437 -10.323 1.00 50.94 96 ASP A N 1
ATOM 794 C CA . ASP A 1 96 ? 4.255 -6.743 -9.898 1.00 50.94 96 ASP A CA 1
ATOM 795 C C . ASP A 1 96 ? 3.147 -7.252 -10.846 1.00 50.94 96 ASP A C 1
ATOM 797 O O . ASP A 1 96 ? 2.740 -8.406 -10.797 1.00 50.94 96 ASP A O 1
ATOM 801 N N . ARG A 1 97 ? 2.687 -6.400 -11.776 1.00 52.22 97 ARG A N 1
ATOM 802 C CA . ARG A 1 97 ? 1.826 -6.797 -12.906 1.00 52.22 97 ARG A CA 1
ATOM 803 C C . ARG A 1 97 ? 2.587 -7.521 -14.030 1.00 52.22 97 ARG A C 1
ATOM 805 O O . ARG A 1 97 ? 1.953 -7.953 -14.985 1.00 52.22 97 ARG A O 1
ATOM 812 N N . LEU A 1 98 ? 3.915 -7.640 -13.927 1.00 54.38 98 LEU A N 1
ATOM 813 C CA . LEU A 1 98 ? 4.792 -8.286 -14.916 1.00 54.38 98 LEU A CA 1
ATOM 814 C C . LEU A 1 98 ? 5.392 -9.612 -14.418 1.00 54.38 98 LEU A C 1
ATOM 816 O O . LEU A 1 98 ? 6.287 -10.159 -15.064 1.00 54.38 98 LEU A O 1
ATOM 820 N N . VAL A 1 99 ? 4.924 -10.145 -13.282 1.00 50.78 99 VAL A N 1
ATOM 821 C CA . VAL A 1 99 ? 5.319 -11.482 -12.814 1.00 50.78 99 VAL A CA 1
ATOM 822 C C . VAL A 1 99 ? 4.724 -12.515 -13.774 1.00 50.78 99 VAL A C 1
ATOM 824 O O . VAL A 1 99 ? 3.574 -12.921 -13.640 1.00 50.78 99 VAL A O 1
ATOM 827 N N . GLY A 1 100 ? 5.506 -12.869 -14.794 1.00 53.81 100 GLY A N 1
ATOM 828 C CA . GLY A 1 100 ? 5.125 -13.792 -15.864 1.00 53.81 100 GLY A CA 1
ATOM 829 C C . GLY A 1 100 ? 5.795 -13.530 -17.216 1.00 53.81 100 GLY A C 1
ATOM 830 O O . GLY A 1 100 ? 5.687 -14.377 -18.090 1.00 53.81 100 GLY A O 1
ATOM 831 N N . ILE A 1 101 ? 6.490 -12.400 -17.400 1.00 60.47 101 ILE A N 1
ATOM 832 C CA . ILE A 1 101 ? 7.190 -12.084 -18.661 1.00 60.47 101 ILE A CA 1
ATOM 833 C C . ILE A 1 101 ? 8.647 -11.707 -18.368 1.00 60.47 101 ILE A C 1
ATOM 835 O O . ILE A 1 101 ? 9.129 -10.641 -18.748 1.00 60.47 101 ILE A O 1
ATOM 839 N N . ALA A 1 102 ? 9.345 -12.546 -17.603 1.00 67.81 102 ALA A N 1
ATOM 840 C CA . ALA A 1 102 ? 10.800 -12.503 -17.656 1.00 67.81 102 ALA A CA 1
ATOM 841 C C . ALA A 1 102 ? 11.209 -13.112 -19.010 1.00 67.81 102 ALA A C 1
ATOM 843 O O . ALA A 1 102 ? 10.698 -14.188 -19.322 1.00 67.81 102 ALA A O 1
ATOM 844 N N . PRO A 1 103 ? 12.056 -12.443 -19.810 1.00 70.44 103 PRO A N 1
ATOM 845 C CA . PRO A 1 103 ? 12.507 -13.002 -21.078 1.00 70.44 103 PRO A CA 1
ATOM 846 C C . PRO A 1 103 ? 13.265 -14.311 -20.832 1.00 70.44 103 PRO A C 1
ATOM 848 O O . PRO A 1 103 ? 14.040 -14.399 -19.872 1.00 70.44 103 PRO A O 1
ATOM 851 N N . GLU A 1 104 ? 13.035 -15.325 -21.664 1.00 81.19 104 GLU A N 1
ATOM 852 C CA . GLU A 1 104 ? 13.811 -16.564 -21.612 1.00 81.19 104 GLU A CA 1
ATOM 853 C C . GLU A 1 104 ? 15.291 -16.298 -21.951 1.00 81.19 104 GLU A C 1
ATOM 855 O O . GLU A 1 104 ? 15.643 -15.360 -22.676 1.00 81.19 104 GLU A O 1
ATOM 860 N N . GLU A 1 105 ? 16.197 -17.116 -21.408 1.00 76.88 105 GLU A N 1
ATOM 861 C CA . GLU A 1 105 ? 17.623 -17.008 -21.723 1.00 76.88 105 GLU A CA 1
ATOM 862 C C . GLU A 1 105 ? 17.848 -17.189 -23.233 1.00 76.88 105 GLU A C 1
ATOM 864 O O . GLU A 1 105 ? 17.500 -18.215 -23.812 1.00 76.88 105 GLU A O 1
ATOM 869 N N . GLY A 1 106 ? 18.448 -16.185 -23.876 1.00 79.19 106 GLY A N 1
ATOM 870 C CA . GLY A 1 106 ? 18.662 -16.170 -25.327 1.00 79.19 106 GLY A CA 1
ATOM 871 C C . GLY A 1 106 ? 17.614 -15.385 -26.117 1.00 79.19 106 GLY A C 1
ATOM 872 O O . GLY A 1 106 ? 17.801 -15.184 -27.318 1.00 79.19 106 GLY A O 1
ATOM 873 N N . GLU A 1 107 ? 16.563 -14.874 -25.470 1.00 79.44 107 GLU A N 1
ATOM 874 C CA . GLU A 1 107 ? 15.686 -13.893 -26.101 1.00 79.44 107 GLU A CA 1
ATOM 875 C C . GLU A 1 107 ? 16.439 -12.595 -26.413 1.00 79.44 107 GLU A C 1
ATOM 877 O O . GLU A 1 107 ? 17.235 -12.078 -25.622 1.00 79.44 107 GLU A O 1
ATOM 882 N N . VAL A 1 108 ? 16.173 -12.052 -27.602 1.00 79.12 108 VAL A N 1
ATOM 883 C CA . VAL A 1 108 ? 16.728 -10.766 -28.020 1.00 79.12 108 VAL A CA 1
ATOM 884 C C . VAL A 1 108 ? 16.135 -9.682 -27.132 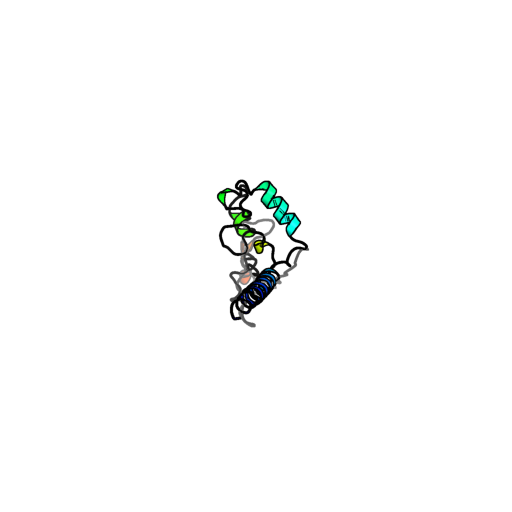1.00 79.12 108 VAL A C 1
ATOM 886 O O . VAL A 1 108 ? 14.917 -9.505 -27.084 1.00 79.12 108 VAL A O 1
ATOM 889 N N . ALA A 1 109 ? 17.007 -8.938 -26.450 1.00 78.31 109 ALA A N 1
ATOM 890 C CA . ALA A 1 109 ? 16.584 -7.833 -25.608 1.00 78.31 109 ALA A CA 1
ATOM 891 C C . ALA A 1 109 ? 15.729 -6.838 -26.418 1.00 78.31 109 ALA A C 1
ATOM 893 O O . ALA A 1 109 ? 16.090 -6.502 -27.554 1.00 78.31 109 ALA A O 1
ATOM 894 N N . PRO A 1 110 ? 14.614 -6.346 -25.851 1.00 80.50 110 PRO A N 1
ATOM 895 C CA . PRO A 1 110 ? 13.817 -5.324 -26.505 1.00 80.50 110 PRO A CA 1
ATOM 896 C C . PRO A 1 110 ? 14.661 -4.069 -26.731 1.00 80.50 110 PRO A C 1
ATOM 898 O O . PRO A 1 110 ? 15.600 -3.774 -25.991 1.00 80.50 110 PRO A O 1
ATOM 901 N N . ASP A 1 111 ? 14.320 -3.321 -27.772 1.00 85.81 111 ASP A N 1
ATOM 902 C CA . ASP A 1 111 ? 15.025 -2.085 -28.081 1.00 85.81 111 ASP A CA 1
ATOM 903 C C . ASP A 1 111 ? 14.723 -1.003 -27.034 1.00 85.81 111 ASP A C 1
ATOM 905 O O . ASP A 1 111 ? 13.615 -0.929 -26.497 1.00 85.81 111 ASP A O 1
ATOM 909 N N . PHE A 1 112 ? 15.699 -0.139 -26.770 1.00 85.94 112 PHE A N 1
ATOM 910 C CA . PHE A 1 112 ? 15.588 0.899 -25.749 1.00 85.94 112 PHE A CA 1
ATOM 911 C C . PHE A 1 112 ? 15.500 2.277 -26.394 1.00 85.94 112 PHE A C 1
ATOM 913 O O . PHE A 1 112 ? 16.325 2.646 -27.236 1.00 85.94 112 PHE A O 1
ATOM 920 N N . ASP A 1 113 ? 14.515 3.047 -25.942 1.00 87.69 113 ASP A N 1
ATOM 921 C CA . ASP A 1 113 ? 14.346 4.457 -26.265 1.00 87.69 113 ASP A CA 1
ATOM 922 C C . ASP A 1 113 ? 14.628 5.278 -25.000 1.00 87.69 113 ASP A C 1
ATOM 924 O O . ASP A 1 113 ? 13.880 5.225 -24.022 1.00 87.69 113 ASP A O 1
ATOM 928 N N . LEU A 1 114 ? 15.771 5.962 -24.994 1.00 86.19 114 LEU A N 1
ATOM 929 C CA . LEU A 1 114 ? 16.294 6.685 -23.841 1.00 86.19 114 LEU A CA 1
ATOM 930 C C . LEU A 1 114 ? 16.225 8.192 -24.086 1.00 86.19 114 LEU A C 1
ATOM 932 O O . LEU A 1 114 ? 16.588 8.681 -25.155 1.00 86.19 114 LEU A O 1
ATOM 936 N N . SER A 1 115 ? 15.818 8.942 -23.066 1.00 87.06 115 SER A N 1
ATOM 937 C CA . SER A 1 115 ? 15.912 10.403 -23.050 1.00 87.06 115 SER A CA 1
ATOM 938 C C . SER A 1 115 ? 17.252 10.864 -22.480 1.00 87.06 115 SER A C 1
ATOM 940 O O . SER A 1 115 ? 17.765 10.272 -21.525 1.00 87.06 115 SER A O 1
ATOM 942 N N . TYR A 1 116 ? 17.797 11.968 -22.990 1.00 84.38 116 TYR A N 1
ATOM 943 C CA . TYR A 1 116 ? 18.976 12.580 -22.378 1.00 84.38 116 TYR A CA 1
ATOM 944 C C . TYR A 1 116 ? 18.625 13.287 -21.068 1.00 84.38 116 TYR A C 1
ATOM 946 O O . TYR A 1 116 ? 17.671 14.054 -20.998 1.00 84.38 116 TYR A O 1
ATOM 954 N N . VAL A 1 117 ? 19.476 13.126 -20.051 1.00 86.12 117 VAL A N 1
ATOM 955 C CA . VAL A 1 117 ? 19.304 13.786 -18.741 1.00 86.12 117 VAL A CA 1
ATOM 956 C C . VAL A 1 117 ? 19.267 15.316 -18.861 1.00 86.12 117 VAL A C 1
ATOM 958 O O . VAL A 1 117 ? 18.523 15.974 -18.145 1.00 86.12 117 VAL A O 1
ATOM 961 N N . LYS A 1 118 ? 20.061 15.892 -19.772 1.00 87.56 118 LYS A N 1
ATOM 962 C CA . LY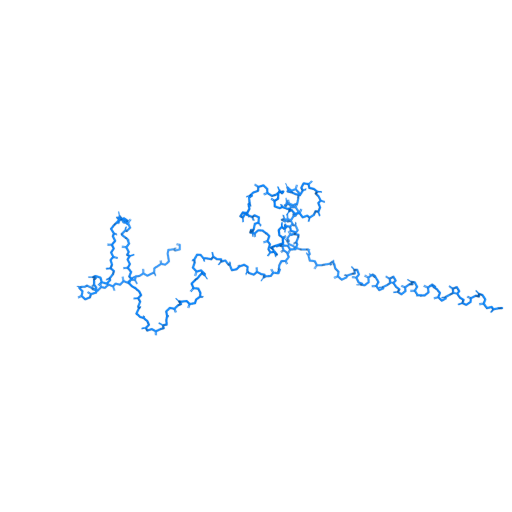S A 1 118 ? 20.117 17.347 -19.998 1.00 87.56 118 LYS A CA 1
ATOM 963 C C . LYS A 1 118 ? 19.033 17.862 -20.948 1.00 87.56 118 LYS A C 1
ATOM 965 O O . LYS A 1 118 ? 18.757 19.054 -20.947 1.00 87.56 118 LYS A O 1
ATOM 970 N N . GLU A 1 119 ? 18.460 16.988 -21.772 1.00 89.69 119 GLU A N 1
ATOM 971 C CA . GLU A 1 119 ? 17.541 17.346 -22.855 1.00 89.69 119 GLU A CA 1
ATOM 972 C C . GLU A 1 119 ? 16.435 16.280 -22.952 1.00 89.69 119 GLU A C 1
ATOM 974 O O . GLU A 1 119 ? 16.513 15.387 -23.797 1.00 89.69 119 GLU A O 1
ATOM 979 N N . PRO A 1 120 ? 15.416 16.336 -22.076 1.00 83.31 120 PRO A N 1
ATOM 980 C CA . PRO A 1 120 ? 14.436 15.257 -21.923 1.00 83.31 120 PRO A CA 1
ATOM 981 C C . PRO A 1 120 ? 13.562 15.036 -23.166 1.00 83.31 120 PRO A C 1
ATOM 983 O O . PRO A 1 120 ? 13.033 13.944 -23.359 1.00 83.31 120 PRO A O 1
ATOM 986 N N . GLU A 1 121 ? 13.434 16.045 -24.031 1.00 84.69 121 GLU A N 1
ATOM 987 C CA . GLU A 1 121 ? 12.704 15.942 -25.301 1.00 84.69 121 GLU A CA 1
ATOM 988 C C . GLU A 1 121 ? 13.482 15.176 -26.378 1.00 84.69 121 GLU A C 1
ATOM 990 O O . GLU A 1 121 ? 12.891 14.636 -27.314 1.00 84.69 121 GLU A O 1
ATOM 995 N N . LYS A 1 122 ? 14.812 15.094 -26.254 1.00 87.75 122 LYS A N 1
ATOM 996 C CA . LYS A 1 122 ? 15.639 14.350 -27.201 1.00 87.75 122 LYS A CA 1
ATOM 997 C C . LYS A 1 122 ? 15.649 12.875 -26.832 1.00 87.75 122 LYS A C 1
ATOM 999 O O . LYS A 1 122 ? 16.123 12.479 -25.767 1.00 87.75 122 LYS A O 1
ATOM 1004 N N . ARG A 1 123 ? 15.149 12.077 -27.770 1.00 87.00 123 ARG A N 1
ATOM 1005 C CA . ARG A 1 123 ? 14.977 10.628 -27.673 1.00 87.00 123 ARG A CA 1
ATOM 1006 C C . ARG A 1 123 ? 16.031 9.923 -28.510 1.00 87.00 123 ARG A C 1
ATOM 1008 O O . ARG A 1 123 ? 16.357 10.363 -29.614 1.00 87.00 123 ARG A O 1
ATOM 1015 N N . VAL A 1 124 ? 16.574 8.840 -27.975 1.00 87.06 124 VAL A N 1
ATOM 1016 C CA . VAL A 1 124 ? 17.651 8.076 -28.594 1.00 87.06 124 VAL A CA 1
ATOM 1017 C C . VAL A 1 124 ? 17.308 6.610 -28.586 1.00 87.06 124 VAL A C 1
ATOM 1019 O O . VAL A 1 124 ? 17.111 6.009 -27.535 1.00 87.06 124 VAL A O 1
ATOM 1022 N N . ARG A 1 125 ? 17.346 6.021 -29.776 1.00 88.12 125 ARG A N 1
ATOM 1023 C CA . ARG A 1 125 ? 17.132 4.596 -29.972 1.00 88.12 125 ARG A CA 1
ATOM 1024 C C . ARG A 1 125 ? 18.467 3.860 -30.018 1.00 88.12 125 ARG A C 1
ATOM 1026 O O . ARG A 1 125 ? 19.295 4.171 -30.879 1.00 88.12 125 ARG A O 1
ATOM 1033 N N . LEU A 1 126 ? 18.692 2.898 -29.123 1.00 84.31 126 LEU A N 1
ATOM 1034 C CA . LEU A 1 126 ? 19.991 2.214 -29.024 1.00 84.31 126 LEU A CA 1
ATOM 1035 C C . LEU A 1 126 ? 20.331 1.406 -30.283 1.00 84.31 126 LEU A C 1
ATOM 1037 O O . LEU A 1 126 ? 21.482 1.437 -30.724 1.00 84.31 126 LEU A O 1
ATOM 1041 N N . SER A 1 127 ? 19.337 0.784 -30.925 1.00 83.56 127 SER A N 1
ATOM 1042 C CA . SER A 1 127 ? 19.536 0.068 -32.196 1.00 83.56 127 SER A CA 1
ATOM 1043 C C . SER A 1 127 ? 20.112 0.935 -33.321 1.00 83.56 127 SER A C 1
ATOM 1045 O O . SER A 1 127 ? 20.794 0.420 -34.201 1.00 83.56 127 SER A O 1
ATOM 1047 N N . SER A 1 128 ? 19.935 2.262 -33.283 1.00 85.44 128 SER A N 1
ATOM 1048 C CA . SER A 1 128 ? 20.496 3.166 -34.301 1.00 85.44 128 SER A CA 1
ATOM 1049 C C . SER A 1 128 ? 22.031 3.239 -34.305 1.00 85.44 128 SER A C 1
ATOM 1051 O O . SER A 1 128 ? 22.618 3.682 -35.304 1.00 85.44 128 SER A O 1
ATOM 1053 N N . PHE A 1 129 ? 22.667 2.816 -33.205 1.00 86.25 129 PHE A N 1
ATOM 1054 C CA . PHE A 1 129 ? 24.120 2.748 -33.040 1.00 86.25 129 PHE A CA 1
ATOM 1055 C C . PHE A 1 129 ? 24.693 1.349 -33.234 1.00 86.25 129 PHE A C 1
ATOM 1057 O O . PHE A 1 129 ? 25.921 1.230 -33.299 1.00 86.25 129 PHE A O 1
ATOM 1064 N N . ALA A 1 130 ? 23.841 0.325 -33.360 1.00 80.31 130 ALA A N 1
ATOM 1065 C CA . ALA A 1 130 ? 24.285 -1.013 -33.718 1.00 80.31 130 ALA A CA 1
ATOM 1066 C C . ALA A 1 130 ? 25.153 -0.926 -34.985 1.00 80.31 130 ALA A C 1
ATOM 1068 O O . ALA A 1 130 ? 24.843 -0.166 -35.904 1.00 80.31 130 ALA A O 1
ATOM 1069 N N . GLU A 1 131 ? 26.295 -1.617 -34.979 1.00 81.25 131 GLU A N 1
ATOM 1070 C CA . GLU A 1 131 ? 27.283 -1.665 -36.075 1.00 81.25 131 GLU A CA 1
ATOM 1071 C C . GLU A 1 131 ? 28.047 -0.360 -36.373 1.00 81.25 131 GLU A C 1
ATOM 1073 O O . GLU A 1 131 ? 29.091 -0.400 -37.021 1.00 81.25 131 GLU A O 1
ATOM 1078 N N . LYS A 1 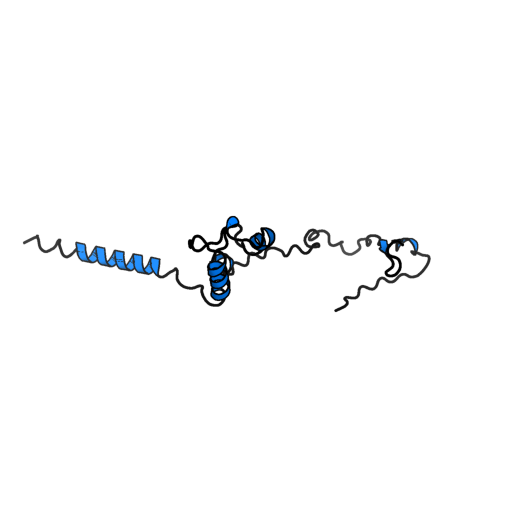132 ? 27.605 0.799 -35.866 1.00 88.31 132 LYS A N 1
ATOM 1079 C CA . LYS A 1 132 ? 28.310 2.080 -36.058 1.00 88.31 132 LYS A CA 1
ATOM 1080 C C . LYS A 1 132 ? 29.356 2.337 -34.984 1.00 88.31 132 LYS A C 1
ATOM 1082 O O . LYS A 1 132 ? 30.408 2.902 -35.277 1.00 88.31 132 LYS A O 1
ATOM 1087 N N . LYS A 1 133 ? 29.029 2.021 -33.727 1.00 85.81 133 LYS A N 1
ATOM 1088 C CA . LYS A 1 133 ? 29.869 2.285 -32.549 1.00 85.81 133 LYS A CA 1
ATOM 1089 C C . LYS A 1 133 ? 29.595 1.231 -31.470 1.00 85.81 133 LYS A C 1
ATOM 1091 O O . LYS A 1 133 ? 28.452 0.795 -31.354 1.00 85.81 133 LYS A O 1
ATOM 1096 N N . PRO A 1 134 ? 30.592 0.839 -30.657 1.00 84.75 134 PRO A N 1
ATOM 1097 C CA . PRO A 1 134 ? 30.337 -0.019 -29.506 1.00 84.75 134 PRO A CA 1
ATOM 1098 C C . PRO A 1 134 ? 29.433 0.708 -28.500 1.00 84.75 134 PRO A C 1
ATOM 1100 O O . PRO A 1 134 ? 29.675 1.870 -28.168 1.00 84.75 134 PRO A O 1
ATOM 1103 N N . VAL A 1 135 ? 28.395 0.023 -28.018 1.00 83.69 135 VAL A N 1
ATOM 1104 C CA . VAL A 1 135 ? 27.432 0.537 -27.034 1.00 83.69 135 VAL A CA 1
ATOM 1105 C C . VAL A 1 135 ? 27.486 -0.351 -25.797 1.00 83.69 135 VAL A C 1
ATOM 1107 O O . VAL A 1 135 ? 27.371 -1.568 -25.908 1.00 83.69 135 VAL A O 1
ATOM 1110 N N . ALA A 1 136 ? 27.647 0.256 -24.622 1.00 83.19 136 ALA A N 1
ATOM 1111 C CA . ALA A 1 136 ? 27.571 -0.425 -23.335 1.00 83.19 136 ALA A CA 1
ATOM 1112 C C . ALA A 1 136 ? 26.439 0.189 -22.506 1.00 83.19 136 ALA A C 1
ATOM 1114 O O . ALA A 1 136 ? 26.381 1.409 -22.343 1.00 83.19 136 ALA A O 1
ATOM 1115 N N . LEU A 1 137 ? 25.548 -0.656 -21.985 1.00 80.00 137 LEU A N 1
ATOM 1116 C CA . LEU A 1 137 ? 24.473 -0.250 -21.086 1.00 80.00 137 LEU A CA 1
ATOM 1117 C C . LEU A 1 137 ? 24.869 -0.618 -19.655 1.00 80.00 137 LEU A C 1
ATOM 1119 O O . LEU A 1 137 ? 25.040 -1.793 -19.338 1.00 80.00 137 LEU A O 1
ATOM 1123 N N . ILE A 1 138 ? 25.060 0.392 -18.808 1.00 82.38 138 ILE A N 1
ATOM 1124 C CA . ILE A 1 138 ? 25.490 0.212 -17.419 1.00 82.38 138 ILE A CA 1
ATOM 1125 C C . ILE A 1 138 ? 24.293 0.483 -16.514 1.00 82.38 138 ILE A C 1
ATOM 1127 O O . ILE A 1 138 ? 23.809 1.611 -16.437 1.00 82.38 138 ILE A O 1
ATOM 1131 N N . PHE A 1 139 ? 23.834 -0.548 -15.811 1.00 79.75 139 PHE A N 1
ATOM 1132 C CA . PHE A 1 139 ? 22.818 -0.413 -14.775 1.00 79.75 139 PHE A CA 1
ATOM 1133 C C . PHE A 1 139 ? 23.512 -0.237 -13.426 1.00 79.75 139 PHE A C 1
ATOM 1135 O O . PHE A 1 139 ? 24.126 -1.166 -12.908 1.00 79.75 139 PHE A O 1
ATOM 1142 N N . GLY A 1 140 ? 23.435 0.968 -12.868 1.00 77.25 140 GLY A N 1
ATOM 1143 C CA . GLY A 1 140 ? 23.873 1.254 -11.505 1.00 77.25 140 GLY A CA 1
ATOM 1144 C C . GLY A 1 140 ? 22.670 1.563 -10.624 1.00 77.25 140 GLY A C 1
ATOM 1145 O O . GLY A 1 140 ? 21.804 2.345 -11.014 1.00 77.25 140 GLY A O 1
ATOM 1146 N N . SER A 1 141 ? 22.615 0.978 -9.430 1.00 68.12 141 SER A N 1
ATOM 1147 C CA . SER A 1 141 ? 21.747 1.489 -8.372 1.00 68.12 141 SER A CA 1
ATOM 1148 C C . SER A 1 141 ? 22.477 2.625 -7.664 1.00 68.12 141 SER A C 1
ATOM 1150 O O . SER A 1 141 ? 23.511 2.391 -7.040 1.00 68.12 141 SER A O 1
ATOM 1152 N N . TYR A 1 142 ? 21.948 3.842 -7.747 1.00 53.97 142 TYR A N 1
ATOM 1153 C CA . TYR A 1 142 ? 22.338 4.892 -6.813 1.00 53.97 142 TYR A CA 1
ATOM 1154 C C . TYR A 1 142 ? 21.666 4.582 -5.473 1.00 53.97 142 TYR A C 1
ATOM 1156 O O . TYR A 1 142 ? 20.439 4.631 -5.376 1.00 53.97 142 TYR A O 1
ATOM 1164 N N . THR A 1 143 ? 22.463 4.172 -4.487 1.00 47.84 143 THR A N 1
ATOM 1165 C CA . THR A 1 143 ? 22.056 4.091 -3.076 1.00 47.84 143 THR A CA 1
ATOM 1166 C C . THR A 1 143 ? 22.285 5.419 -2.388 1.00 47.84 143 THR A C 1
ATOM 1168 O O . THR A 1 143 ? 23.374 5.988 -2.634 1.00 47.84 143 THR A O 1
#

Sequence (143 aa):
MIRFFHCLRLSAIAFVSIMILSSFCYAQRNIEGRYAQVWDFLVEKYDENKDGKISKDEYERGDETFARLDRNGDGFLTQNDWDGVRGRRPRQRPGDRLVGIAPEEGEVAPDFDLSYVKEPEKRVRLSSFAEKKPVALIFGSYT

Foldseek 3Di:
DPVPVVVVVVVVVVVVVVVVVVVVVVPPDDDDDPCVVVLVVCCVQQVPVNPQKHAPVSDPPDDVVQVVQQQVPPRIRHPVSVPDPPPPPPPPPVCPVVVPDDDDPPDDDDWDWDADPVGRPDIDIPVVCVPVDDDDDDDDDDD